Protein AF-A0A7R8WX78-F1 (afdb_monomer)

Secondary structure (DSSP, 8-state):
-HHHHHHHHHTTS-S----SS--SSS-----S--TT--HHHHHHHHHHHHHTS-HHHHHHHHHTTHHHHHHHHHHHS-HHHHHHHHHHHHHHHHHS-HHHHHHHHHTT-HHHHHHHHT----

InterPro domains:
  IPR000225 Armadillo [PF00514] (54-93)
  IPR000225 Armadillo [SM00185] (54-94)
  IPR011989 Armadillo-like helical [G3DSA:1.25.10.10] (8-122)
  IPR016024 Armadillo-type fold [SSF48371] (28-121)

Structure (mmCIF, N/CA/C/O backbone):
data_AF-A0A7R8WX78-F1
#
_entry.id   AF-A0A7R8WX78-F1
#
loop_
_atom_site.group_PDB
_atom_site.id
_atom_site.type_symbol
_atom_site.label_atom_id
_atom_site.label_alt_id
_atom_site.label_comp_id
_atom_site.label_asym_id
_atom_site.label_entity_id
_atom_site.label_seq_id
_atom_site.pdbx_PDB_ins_code
_atom_site.Cartn_x
_atom_site.Cartn_y
_atom_site.Cartn_z
_atom_site.occupancy
_atom_site.B_iso_or_equiv
_atom_site.auth_seq_id
_atom_site.auth_comp_id
_atom_site.auth_asym_id
_atom_site.auth_atom_id
_atom_site.pdbx_PDB_model_num
ATOM 1 N N . LEU A 1 1 ? 8.731 6.218 20.066 1.00 34.81 1 LEU A N 1
ATOM 2 C CA . LEU A 1 1 ? 8.597 5.389 18.843 1.00 34.81 1 LEU A CA 1
ATOM 3 C C . LEU A 1 1 ? 8.838 6.154 17.537 1.00 34.81 1 LEU A C 1
ATOM 5 O O . LEU A 1 1 ? 9.510 5.610 16.676 1.00 34.81 1 LEU A O 1
ATOM 9 N N . LEU A 1 2 ? 8.399 7.412 17.389 1.00 36.72 2 LEU A N 1
ATOM 10 C CA . LEU A 1 2 ? 8.707 8.243 16.205 1.00 36.72 2 LEU A CA 1
ATOM 11 C C . LEU A 1 2 ? 10.184 8.682 16.102 1.00 36.72 2 LEU A C 1
ATOM 13 O O . LEU A 1 2 ? 10.689 8.914 15.009 1.00 36.72 2 LEU A O 1
ATOM 17 N N . THR A 1 3 ? 10.893 8.785 17.227 1.00 34.56 3 THR A N 1
ATOM 18 C CA . THR A 1 3 ? 12.294 9.240 17.292 1.00 34.56 3 THR A CA 1
ATOM 19 C C . THR A 1 3 ? 13.274 8.211 16.729 1.00 34.56 3 THR A C 1
ATOM 21 O O . THR A 1 3 ? 14.100 8.553 15.896 1.00 34.56 3 THR A O 1
ATOM 24 N N . HIS A 1 4 ? 13.104 6.933 17.078 1.00 37.91 4 HIS A N 1
ATOM 25 C CA . HIS A 1 4 ? 13.992 5.851 16.632 1.00 37.91 4 HIS A CA 1
ATOM 26 C C . HIS A 1 4 ? 13.802 5.478 15.143 1.00 37.91 4 HIS A C 1
ATOM 28 O O . HIS A 1 4 ? 14.643 4.803 14.552 1.00 37.91 4 HIS A O 1
ATOM 34 N N . GLN A 1 5 ? 12.692 5.916 14.530 1.00 44.91 5 GLN A N 1
ATOM 35 C CA . GLN A 1 5 ? 12.369 5.698 13.112 1.00 44.91 5 GLN A CA 1
ATOM 36 C C . GLN A 1 5 ? 12.812 6.872 12.221 1.00 44.91 5 GLN A C 1
ATOM 38 O O . GLN A 1 5 ? 13.168 6.668 11.062 1.00 44.91 5 GLN A O 1
ATOM 43 N N . LYS A 1 6 ? 12.898 8.093 12.772 1.00 38.25 6 LYS A N 1
ATOM 44 C CA . LYS A 1 6 ? 13.562 9.226 12.105 1.00 38.25 6 LYS A CA 1
ATOM 45 C C . LYS A 1 6 ? 15.061 8.995 11.927 1.00 38.25 6 LYS A C 1
ATOM 47 O O . LYS A 1 6 ? 15.615 9.502 10.963 1.00 38.25 6 LYS A O 1
ATOM 52 N N . ASP A 1 7 ? 15.700 8.193 12.777 1.00 37.53 7 ASP A N 1
ATOM 53 C CA . ASP A 1 7 ? 17.131 7.882 12.658 1.00 37.53 7 ASP A CA 1
ATOM 54 C C . ASP A 1 7 ? 17.478 7.014 11.439 1.00 37.53 7 ASP A C 1
ATOM 56 O O . ASP A 1 7 ? 18.594 7.112 10.923 1.00 37.53 7 ASP A O 1
ATOM 60 N N . LYS A 1 8 ? 16.535 6.203 10.932 1.00 42.78 8 LYS A N 1
ATOM 61 C CA . LYS A 1 8 ? 16.712 5.498 9.648 1.00 42.78 8 LYS A CA 1
ATOM 62 C C . LYS A 1 8 ? 16.664 6.471 8.465 1.00 42.78 8 LYS A C 1
ATOM 64 O O . LYS A 1 8 ? 17.415 6.296 7.515 1.00 42.78 8 LYS A O 1
ATOM 69 N N . ILE A 1 9 ? 15.838 7.516 8.555 1.00 39.09 9 ILE A N 1
ATOM 70 C CA . ILE A 1 9 ? 15.643 8.524 7.500 1.00 39.09 9 ILE A CA 1
ATOM 71 C C . ILE A 1 9 ? 16.738 9.606 7.541 1.00 39.09 9 ILE A C 1
ATOM 73 O O . ILE A 1 9 ? 17.291 9.951 6.505 1.00 39.09 9 ILE A O 1
ATOM 77 N N . CYS A 1 10 ? 17.114 10.105 8.723 1.00 35.62 10 CYS A N 1
ATOM 78 C CA . CYS A 1 10 ? 18.107 11.174 8.909 1.00 35.62 10 CYS A CA 1
ATOM 79 C C . CYS A 1 10 ? 19.519 10.755 8.465 1.00 35.62 10 CYS A C 1
ATOM 81 O O . CYS A 1 10 ? 20.296 11.577 7.990 1.00 35.62 10 CYS A O 1
ATOM 83 N N . LYS A 1 11 ? 19.843 9.458 8.541 1.00 37.53 11 LYS A N 1
ATOM 84 C CA . LYS A 1 11 ? 21.088 8.922 7.969 1.00 37.53 11 LYS A CA 1
ATOM 85 C C . LYS A 1 11 ? 21.099 8.897 6.436 1.00 37.53 11 LYS A C 1
ATOM 87 O O . LYS A 1 11 ? 22.175 8.806 5.861 1.00 37.53 11 LYS A O 1
ATOM 92 N N . VAL A 1 12 ? 19.934 8.975 5.790 1.00 43.56 12 VAL A N 1
ATOM 93 C CA . VAL A 1 12 ? 19.777 8.930 4.326 1.00 43.56 12 VAL A CA 1
ATOM 94 C C . VAL A 1 12 ? 19.658 10.334 3.725 1.00 43.56 12 VAL A C 1
ATOM 96 O O . VAL A 1 12 ? 20.153 10.572 2.630 1.00 43.56 12 VAL A O 1
ATOM 99 N N . SER A 1 13 ? 19.053 11.294 4.428 1.00 32.72 13 SER A N 1
ATOM 100 C CA . SER A 1 13 ? 18.750 12.635 3.894 1.00 32.72 13 SER A CA 1
ATOM 101 C C . SER A 1 13 ? 19.819 13.706 4.156 1.00 32.72 13 SER A C 1
ATOM 103 O O . SER A 1 13 ? 19.567 14.901 4.005 1.00 32.72 13 SER A O 1
ATOM 105 N N . GLY A 1 14 ? 21.033 13.293 4.510 1.00 33.56 14 GLY A N 1
ATOM 106 C CA . GLY A 1 14 ? 22.157 14.179 4.785 1.00 33.56 14 GLY A CA 1
ATOM 107 C C . GLY A 1 14 ? 23.042 14.517 3.584 1.00 33.56 14 GLY A C 1
ATOM 108 O O . GLY A 1 14 ? 24.248 14.449 3.755 1.00 33.56 14 GLY A O 1
ATOM 109 N N . THR A 1 15 ? 22.515 14.899 2.414 1.00 30.70 15 THR A N 1
ATOM 110 C CA . THR A 1 15 ? 23.287 15.683 1.423 1.00 30.70 15 THR A CA 1
ATOM 111 C C . THR A 1 15 ? 22.398 16.543 0.522 1.00 30.70 15 THR A C 1
ATOM 113 O O . THR A 1 15 ? 21.307 16.176 0.097 1.00 30.70 15 THR A O 1
ATOM 116 N N . HIS A 1 16 ? 22.905 17.749 0.291 1.00 31.30 16 HIS A N 1
ATOM 117 C CA . HIS A 1 16 ? 22.303 18.894 -0.371 1.00 31.30 16 HIS A CA 1
ATOM 118 C C . HIS A 1 16 ? 21.713 18.649 -1.770 1.00 31.30 16 HIS A C 1
ATOM 120 O O . HIS A 1 16 ? 22.309 18.010 -2.626 1.00 31.30 16 HIS A O 1
ATOM 126 N N . HIS A 1 17 ? 20.581 19.317 -2.000 1.00 34.94 17 HIS A N 1
ATOM 127 C CA . HIS A 1 17 ? 20.204 20.046 -3.214 1.00 34.94 17 HIS A CA 1
ATOM 128 C C . HIS A 1 17 ? 21.246 20.027 -4.357 1.00 34.94 17 HIS A C 1
ATOM 130 O O . HIS A 1 17 ? 22.212 20.790 -4.295 1.00 34.94 17 HIS A O 1
ATOM 136 N N . LYS A 1 18 ? 21.014 19.201 -5.393 1.00 29.09 18 LYS A N 1
ATOM 137 C CA . LYS A 1 18 ? 21.136 19.510 -6.837 1.00 29.09 18 LYS A CA 1
ATOM 138 C C . LYS A 1 18 ? 21.064 18.244 -7.711 1.00 29.09 18 LYS A C 1
ATOM 140 O O . LYS A 1 18 ? 21.676 17.233 -7.405 1.00 29.09 18 LYS A O 1
ATOM 145 N N . ASP A 1 19 ? 20.326 18.398 -8.807 1.00 26.95 19 ASP A N 1
ATOM 146 C CA . ASP A 1 19 ? 20.516 17.789 -10.127 1.00 26.95 19 ASP A CA 1
ATOM 147 C C . ASP A 1 19 ? 20.292 16.270 -10.340 1.00 26.95 19 ASP A C 1
ATOM 149 O O . ASP A 1 19 ? 21.060 15.403 -9.949 1.00 26.95 19 ASP A O 1
ATOM 153 N N . SER A 1 20 ? 19.203 15.994 -11.069 1.00 33.69 20 SER A N 1
ATOM 154 C CA . SER A 1 20 ? 19.109 15.129 -12.256 1.00 33.69 20 SER A CA 1
ATOM 155 C C . SER A 1 20 ? 19.991 13.870 -12.372 1.00 33.69 20 SER A C 1
ATOM 157 O O . SER A 1 20 ? 21.167 13.933 -12.696 1.00 33.69 20 SER A O 1
ATOM 159 N N . LEU A 1 21 ? 19.325 12.707 -12.341 1.00 38.31 21 LEU A N 1
ATOM 160 C CA . LEU A 1 21 ? 19.533 11.559 -13.250 1.00 38.31 21 LEU A CA 1
ATOM 161 C C . LEU A 1 21 ? 20.926 10.904 -13.390 1.00 38.31 21 LEU A C 1
ATOM 163 O O . LEU A 1 21 ? 21.117 10.119 -14.316 1.00 38.31 21 LEU A O 1
ATOM 167 N N . THR A 1 22 ? 21.866 11.083 -12.467 1.00 37.59 22 THR A N 1
ATOM 168 C CA . THR A 1 22 ? 23.106 10.284 -12.468 1.00 37.59 22 THR A CA 1
ATOM 169 C C . THR A 1 22 ? 23.540 9.940 -11.052 1.00 37.59 22 THR A C 1
ATOM 171 O O . THR A 1 22 ? 24.244 10.726 -10.453 1.00 37.59 22 THR A O 1
ATOM 174 N N . HIS A 1 23 ? 23.122 8.795 -10.503 1.00 33.12 23 HIS A N 1
ATOM 175 C CA . HIS A 1 23 ? 23.858 8.042 -9.464 1.00 33.12 23 HIS A CA 1
ATOM 176 C C . HIS A 1 23 ? 23.092 6.747 -9.147 1.00 33.12 23 HIS A C 1
ATOM 178 O O . HIS A 1 23 ? 22.529 6.562 -8.075 1.00 33.12 23 HIS A O 1
ATOM 184 N N . HIS A 1 24 ? 23.041 5.822 -10.108 1.00 44.31 24 HIS A N 1
ATOM 185 C CA . HIS A 1 24 ? 22.453 4.491 -9.899 1.00 44.31 24 HIS A CA 1
ATOM 186 C C . HIS A 1 24 ? 23.485 3.451 -9.419 1.00 44.31 24 HIS A C 1
ATOM 188 O O . HIS A 1 24 ? 23.316 2.262 -9.671 1.00 44.31 24 HIS A O 1
ATOM 194 N N . LYS A 1 25 ? 24.590 3.872 -8.780 1.00 36.97 25 LYS A N 1
ATOM 195 C CA . LYS A 1 25 ? 25.692 2.944 -8.460 1.00 36.97 25 LYS A CA 1
ATOM 196 C C . LYS A 1 25 ? 26.329 3.059 -7.071 1.00 36.97 25 LYS A C 1
ATOM 198 O O . LYS A 1 25 ? 26.987 2.110 -6.668 1.00 36.97 25 LYS A O 1
ATOM 203 N N . ASP A 1 26 ? 26.064 4.116 -6.301 1.00 34.47 26 ASP A N 1
ATOM 204 C CA . ASP A 1 26 ? 26.840 4.380 -5.071 1.00 34.47 26 ASP A CA 1
ATOM 205 C C . ASP A 1 26 ? 26.038 4.306 -3.760 1.00 34.47 26 ASP A C 1
ATOM 207 O O . ASP A 1 26 ? 26.515 4.733 -2.715 1.00 34.47 26 ASP A O 1
ATOM 211 N N . SER A 1 27 ? 24.837 3.720 -3.766 1.00 36.19 27 SER A N 1
ATOM 212 C CA . SER A 1 27 ? 24.037 3.525 -2.542 1.00 36.19 27 SER A CA 1
ATOM 213 C C . SER A 1 27 ? 23.964 2.052 -2.120 1.00 36.19 27 SER A C 1
ATOM 215 O O . SER A 1 27 ? 22.901 1.521 -1.823 1.00 36.19 27 SER A O 1
ATOM 217 N N . LEU A 1 28 ? 25.113 1.368 -2.128 1.00 39.22 28 LEU A N 1
ATOM 218 C CA . LEU A 1 28 ? 25.256 -0.022 -1.661 1.00 39.22 28 LEU A CA 1
ATOM 219 C C . LEU A 1 28 ? 26.120 -0.162 -0.402 1.00 39.22 28 LEU A C 1
ATOM 221 O O . LEU A 1 28 ? 26.434 -1.272 0.018 1.00 39.22 28 LEU A O 1
ATOM 225 N N . THR A 1 29 ? 26.497 0.937 0.248 1.00 41.12 29 THR A N 1
ATOM 226 C CA . THR A 1 29 ? 27.381 0.883 1.417 1.00 41.12 29 THR A CA 1
ATOM 227 C C . THR A 1 29 ? 26.773 1.600 2.611 1.00 41.12 29 THR A C 1
ATOM 229 O O . THR A 1 29 ? 27.189 2.694 2.975 1.00 41.12 29 THR A O 1
ATOM 232 N N . HIS A 1 30 ? 25.810 0.953 3.267 1.00 41.53 30 HIS A N 1
ATOM 233 C CA . HIS A 1 30 ? 25.652 1.111 4.714 1.00 41.53 30 HIS A CA 1
ATOM 234 C C . HIS A 1 30 ? 25.192 -0.199 5.358 1.00 41.53 30 HIS A C 1
ATOM 236 O O . HIS A 1 30 ? 24.103 -0.352 5.897 1.00 41.53 30 HIS A O 1
ATOM 242 N N . GLN A 1 31 ? 26.110 -1.156 5.286 1.00 47.91 31 GLN A N 1
ATOM 243 C CA . GLN A 1 31 ? 26.154 -2.388 6.052 1.00 47.91 31 GLN A CA 1
ATOM 244 C C . GLN A 1 31 ? 26.154 -2.065 7.556 1.00 47.91 31 GLN A C 1
ATOM 246 O O . GLN A 1 31 ? 27.167 -1.662 8.127 1.00 47.91 31 GLN A O 1
ATOM 251 N N . LYS A 1 32 ? 24.998 -2.224 8.201 1.00 43.19 32 LYS A N 1
ATOM 252 C CA . LYS A 1 32 ? 24.896 -2.430 9.649 1.00 43.19 32 LYS A CA 1
ATOM 253 C C . LYS A 1 32 ? 23.885 -3.561 9.862 1.00 43.19 32 LYS A C 1
ATOM 255 O O . LYS A 1 32 ? 22.688 -3.321 9.895 1.00 43.19 32 LYS A O 1
ATOM 260 N N . ASP A 1 33 ? 24.424 -4.781 9.869 1.00 45.62 33 ASP A N 1
ATOM 261 C CA . ASP A 1 33 ? 23.768 -6.084 10.064 1.00 45.62 33 ASP A CA 1
ATOM 262 C C . ASP A 1 33 ? 22.589 -6.434 9.131 1.00 45.62 33 ASP A C 1
ATOM 264 O O . ASP A 1 33 ? 21.487 -6.743 9.566 1.00 45.62 33 ASP A O 1
ATOM 268 N N . ASN A 1 34 ? 22.864 -6.506 7.823 1.00 49.91 34 ASN A N 1
ATOM 269 C CA . ASN A 1 34 ? 21.957 -7.040 6.787 1.00 49.91 34 ASN A CA 1
ATOM 270 C C . ASN A 1 34 ? 21.853 -8.585 6.762 1.00 49.91 34 ASN A C 1
ATOM 272 O O . ASN A 1 34 ? 21.511 -9.165 5.734 1.00 49.91 34 ASN A O 1
ATOM 276 N N . SER A 1 35 ? 22.182 -9.299 7.842 1.00 51.12 35 SER A N 1
ATOM 277 C CA . SER A 1 35 ? 22.424 -10.746 7.728 1.00 51.12 35 SER A CA 1
ATOM 278 C C . SER A 1 35 ? 21.176 -11.619 7.512 1.00 51.12 35 SER A C 1
ATOM 280 O O . SER A 1 35 ? 21.356 -12.801 7.233 1.00 51.12 35 SER A O 1
ATOM 282 N N . LEU A 1 36 ? 19.940 -11.116 7.617 1.00 63.50 36 LEU A N 1
ATOM 283 C CA . LEU A 1 36 ? 18.737 -11.959 7.474 1.00 63.50 36 LEU A CA 1
ATOM 284 C C . LEU A 1 36 ? 17.520 -11.238 6.864 1.00 63.50 36 LEU A C 1
ATOM 286 O O . LEU A 1 36 ? 16.392 -11.623 7.149 1.00 63.50 36 LEU A O 1
ATOM 290 N N . MET A 1 37 ? 17.700 -10.210 6.028 1.00 67.19 37 MET A N 1
ATOM 291 C CA . MET A 1 37 ? 16.548 -9.675 5.291 1.00 67.19 37 MET A CA 1
ATOM 292 C C . MET A 1 37 ? 16.200 -10.621 4.139 1.00 67.19 37 MET A C 1
ATOM 294 O O . MET A 1 37 ? 17.046 -10.966 3.311 1.00 67.19 37 MET A O 1
ATOM 298 N N . SER A 1 38 ? 14.958 -11.085 4.099 1.00 80.88 38 SER A N 1
ATOM 299 C CA . SER A 1 38 ? 14.451 -11.927 3.019 1.00 80.88 38 SER A CA 1
ATOM 300 C C . SER A 1 38 ? 14.392 -11.142 1.706 1.00 80.88 38 SER A C 1
ATOM 302 O O . SER A 1 38 ? 14.079 -9.954 1.694 1.00 80.88 38 SER A O 1
ATOM 304 N N . ARG A 1 39 ? 14.575 -11.817 0.560 1.00 84.25 39 ARG A N 1
ATOM 305 C CA . ARG A 1 39 ? 14.406 -11.197 -0.776 1.00 84.25 39 ARG A CA 1
ATOM 306 C C . ARG A 1 39 ? 13.053 -10.491 -0.935 1.00 84.25 39 ARG A C 1
ATOM 308 O O . ARG A 1 39 ? 12.950 -9.497 -1.646 1.00 84.25 39 ARG A O 1
ATOM 315 N N . LYS A 1 40 ? 12.006 -11.018 -0.289 1.00 83.62 40 LYS A N 1
ATOM 316 C CA . LYS A 1 40 ? 10.660 -10.424 -0.309 1.00 83.62 40 LYS A CA 1
ATOM 317 C C . LYS A 1 40 ? 10.613 -9.123 0.490 1.00 83.62 40 LYS A C 1
ATOM 319 O O . LYS A 1 40 ? 10.039 -8.150 0.018 1.00 83.62 40 LYS A O 1
ATOM 324 N N . GLU A 1 41 ? 11.252 -9.104 1.655 1.00 78.19 41 GLU A N 1
ATOM 325 C CA . GLU A 1 41 ? 11.373 -7.913 2.498 1.00 78.19 41 GLU A CA 1
ATOM 326 C C . GLU A 1 41 ? 12.155 -6.826 1.772 1.00 78.19 41 GLU A C 1
ATOM 328 O O . GLU A 1 41 ? 11.719 -5.683 1.749 1.00 78.19 41 GLU A O 1
ATOM 333 N N . GLU A 1 42 ? 13.259 -7.184 1.115 1.00 83.25 42 GLU A N 1
ATOM 334 C CA . GLU A 1 42 ? 14.073 -6.247 0.336 1.00 83.25 42 GLU A CA 1
ATOM 335 C C . GLU A 1 42 ? 13.318 -5.642 -0.839 1.00 83.25 42 GLU A C 1
ATOM 337 O O . GLU A 1 42 ? 13.352 -4.426 -1.029 1.00 83.25 42 GLU A O 1
ATOM 342 N N . ALA A 1 43 ? 12.559 -6.456 -1.571 1.00 86.38 43 ALA A N 1
ATOM 343 C CA . ALA A 1 43 ? 11.714 -5.959 -2.646 1.00 86.38 43 ALA A CA 1
ATOM 344 C C . ALA A 1 43 ? 10.642 -4.984 -2.130 1.00 86.38 43 ALA A C 1
ATOM 346 O O . ALA A 1 43 ? 10.458 -3.910 -2.701 1.00 86.38 43 ALA A O 1
ATOM 347 N N . VAL A 1 44 ? 9.945 -5.327 -1.043 1.00 88.56 44 VAL A N 1
ATOM 348 C CA . VAL A 1 44 ? 8.885 -4.477 -0.476 1.00 88.56 44 VAL A CA 1
ATOM 349 C C . VAL A 1 44 ? 9.461 -3.192 0.126 1.00 88.56 44 VAL A C 1
ATOM 351 O O . VAL A 1 44 ? 8.919 -2.115 -0.112 1.00 88.56 44 VAL A O 1
ATOM 354 N N . TRP A 1 45 ? 10.591 -3.280 0.824 1.00 87.94 45 TRP A N 1
ATOM 355 C CA . TRP A 1 45 ? 11.322 -2.127 1.351 1.00 87.94 45 TRP A CA 1
ATOM 356 C C . TRP A 1 45 ? 11.814 -1.190 0.236 1.00 87.94 45 TRP A C 1
ATOM 358 O O . TRP A 1 45 ? 11.746 0.038 0.332 1.00 87.94 45 TRP A O 1
ATOM 368 N N . PHE A 1 46 ? 12.285 -1.748 -0.876 1.00 89.25 46 PHE A N 1
ATOM 369 C CA . PHE A 1 46 ? 12.662 -0.942 -2.031 1.00 89.25 46 PHE A CA 1
ATOM 370 C C . PHE A 1 46 ? 11.449 -0.202 -2.615 1.00 89.25 46 PHE A C 1
ATOM 372 O O . PHE A 1 46 ? 11.519 1.004 -2.870 1.00 89.25 46 PHE A O 1
ATOM 379 N N . LEU A 1 47 ? 10.307 -0.884 -2.754 1.00 88.88 47 LEU A N 1
ATOM 380 C CA . LEU A 1 47 ? 9.062 -0.268 -3.224 1.00 88.88 47 LEU A CA 1
ATOM 381 C C . LEU A 1 47 ? 8.570 0.829 -2.282 1.00 88.88 47 LEU A C 1
ATOM 383 O O . LEU A 1 47 ? 8.133 1.878 -2.757 1.00 88.88 47 LEU A O 1
ATOM 387 N N . SER A 1 48 ? 8.694 0.646 -0.968 1.00 86.25 48 SER A N 1
ATOM 388 C CA . SER A 1 48 ? 8.273 1.661 -0.007 1.00 86.25 48 SER A CA 1
ATOM 389 C C . SER A 1 48 ? 9.062 2.964 -0.153 1.00 86.25 48 SER A C 1
ATOM 391 O O . SER A 1 48 ? 8.479 4.047 -0.057 1.00 86.25 48 SER A O 1
ATOM 393 N N . ASN A 1 49 ? 10.354 2.871 -0.488 1.00 89.25 49 ASN A N 1
ATOM 394 C CA . ASN A 1 49 ? 11.190 4.032 -0.803 1.00 89.25 49 ASN A CA 1
ATOM 395 C C . ASN A 1 49 ? 10.758 4.723 -2.104 1.00 89.25 49 ASN A C 1
ATOM 397 O O . ASN A 1 49 ? 10.717 5.950 -2.156 1.00 89.25 49 ASN A O 1
ATOM 401 N N . ILE A 1 50 ? 10.385 3.965 -3.140 1.00 85.38 50 ILE A N 1
ATOM 402 C CA . ILE A 1 50 ? 9.874 4.543 -4.395 1.00 85.38 50 ILE A CA 1
ATOM 403 C C . ILE A 1 50 ? 8.538 5.255 -4.157 1.00 85.38 50 ILE A C 1
ATOM 405 O O . ILE A 1 50 ? 8.345 6.372 -4.634 1.00 85.38 50 ILE A O 1
ATOM 409 N N . THR A 1 51 ? 7.631 4.654 -3.381 1.00 86.31 51 THR A N 1
ATOM 410 C CA . THR A 1 51 ? 6.326 5.260 -3.057 1.00 86.31 51 THR A CA 1
ATOM 411 C C . THR A 1 51 ? 6.426 6.500 -2.161 1.00 86.31 51 THR A C 1
ATOM 413 O O . THR A 1 51 ? 5.503 7.310 -2.135 1.00 86.31 51 THR A O 1
ATOM 416 N N . ALA A 1 52 ? 7.552 6.694 -1.464 1.00 86.19 52 ALA A N 1
ATOM 417 C CA . ALA A 1 52 ? 7.858 7.931 -0.738 1.00 86.19 52 ALA A CA 1
ATOM 418 C C . ALA A 1 52 ? 8.347 9.071 -1.653 1.00 86.19 52 ALA A C 1
ATOM 420 O O . ALA A 1 52 ? 8.514 10.201 -1.194 1.00 86.19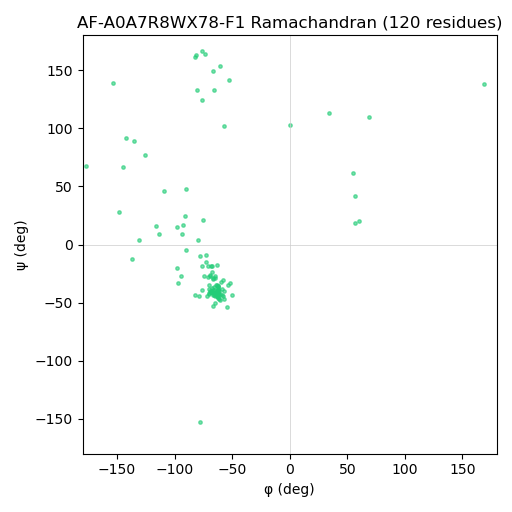 52 ALA A O 1
ATOM 421 N N . GLY A 1 53 ? 8.622 8.766 -2.923 1.00 82.94 53 GLY A N 1
ATOM 422 C CA . GLY A 1 53 ? 9.121 9.701 -3.919 1.00 82.94 53 GLY A CA 1
ATOM 423 C C . GLY A 1 53 ? 8.043 10.618 -4.503 1.00 82.94 53 GLY A C 1
ATOM 424 O O . GLY A 1 53 ? 7.045 10.958 -3.870 1.00 82.94 53 GLY A O 1
ATOM 425 N N . ASN A 1 54 ? 8.254 11.066 -5.740 1.00 86.12 54 ASN A N 1
ATOM 426 C CA . ASN A 1 54 ? 7.314 11.951 -6.423 1.00 86.12 54 ASN A CA 1
ATOM 427 C C . ASN A 1 54 ? 6.127 11.181 -7.041 1.00 86.12 54 ASN A C 1
ATOM 429 O O . ASN A 1 54 ? 6.178 9.976 -7.279 1.00 86.12 54 ASN A O 1
ATOM 433 N N . LYS A 1 55 ? 5.059 11.910 -7.377 1.00 88.62 55 LYS A N 1
ATOM 434 C CA . LYS A 1 55 ? 3.813 11.344 -7.928 1.00 88.62 55 LYS A CA 1
ATOM 435 C C . LYS A 1 55 ? 4.010 10.541 -9.219 1.00 88.62 55 LYS A C 1
ATOM 437 O O . LYS A 1 55 ? 3.263 9.598 -9.456 1.00 88.62 55 LYS A O 1
ATOM 442 N N . HIS A 1 56 ? 5.003 10.891 -10.039 1.00 90.88 56 HIS A N 1
ATOM 443 C CA . HIS A 1 56 ? 5.325 10.141 -11.254 1.00 90.88 56 HIS A CA 1
ATOM 444 C C . HIS A 1 56 ? 5.939 8.776 -10.916 1.00 90.88 56 HIS A C 1
ATOM 446 O O . HIS A 1 56 ? 5.562 7.774 -11.512 1.00 90.88 56 HIS A O 1
ATOM 452 N N . GLN A 1 57 ? 6.830 8.709 -9.923 1.00 88.50 57 GLN A N 1
ATOM 453 C CA . GLN A 1 57 ? 7.383 7.440 -9.434 1.00 88.50 57 GLN A CA 1
ATOM 454 C C . GLN A 1 57 ? 6.284 6.537 -8.863 1.00 88.50 57 GLN A C 1
ATOM 456 O O . GLN A 1 57 ? 6.237 5.354 -9.187 1.00 88.50 57 GLN A O 1
ATOM 461 N N . VAL A 1 58 ? 5.353 7.103 -8.089 1.00 89.62 58 VAL A N 1
ATOM 462 C CA . VAL A 1 58 ? 4.164 6.379 -7.606 1.00 89.62 58 VAL A CA 1
ATOM 463 C C . VAL A 1 58 ? 3.334 5.840 -8.776 1.00 89.62 58 VAL A C 1
ATOM 465 O O . VAL A 1 58 ? 2.920 4.682 -8.750 1.00 89.62 58 VAL A O 1
ATOM 468 N N . GLN A 1 59 ? 3.133 6.639 -9.828 1.00 92.06 59 GLN A N 1
ATOM 469 C CA . GLN A 1 59 ? 2.380 6.205 -11.005 1.00 92.06 59 GLN A CA 1
ATOM 470 C C . GLN A 1 59 ? 3.057 5.036 -11.726 1.00 92.06 59 GLN A C 1
ATOM 472 O O . GLN A 1 59 ? 2.387 4.080 -12.090 1.00 92.06 59 GLN A O 1
ATOM 477 N N . GLN A 1 60 ? 4.386 5.043 -11.843 1.00 92.38 60 GLN A N 1
ATOM 478 C CA . GLN A 1 60 ? 5.122 3.925 -12.442 1.00 92.38 60 GLN A CA 1
ATOM 479 C C . GLN A 1 60 ? 4.963 2.621 -11.646 1.00 92.38 60 GLN A C 1
ATOM 481 O O . GLN A 1 60 ? 4.886 1.550 -12.241 1.00 92.38 60 GLN A O 1
ATOM 486 N N . VAL A 1 61 ? 4.876 2.695 -1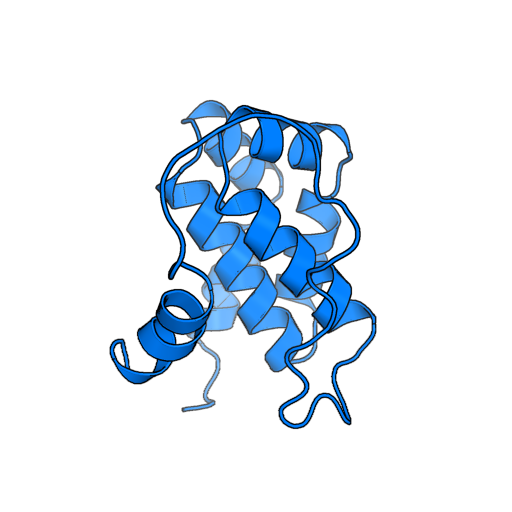0.312 1.00 91.62 61 VAL A N 1
ATOM 487 C CA . VAL A 1 61 ? 4.600 1.525 -9.455 1.00 91.62 61 VAL A CA 1
ATOM 488 C C . VAL A 1 61 ? 3.187 0.985 -9.702 1.00 91.62 61 VAL A C 1
ATOM 490 O O . VAL A 1 61 ? 2.991 -0.231 -9.733 1.00 91.62 61 VAL A O 1
ATOM 493 N N . ILE A 1 62 ? 2.211 1.877 -9.896 1.00 92.00 62 ILE A N 1
ATOM 494 C CA . ILE A 1 62 ? 0.827 1.517 -10.233 1.00 92.00 62 ILE A CA 1
ATOM 495 C C . ILE A 1 62 ? 0.762 0.849 -11.607 1.00 92.00 62 ILE A C 1
ATOM 497 O O . ILE A 1 62 ? 0.195 -0.235 -11.732 1.00 92.00 62 ILE A O 1
ATOM 501 N N . ASP A 1 63 ? 1.361 1.472 -12.619 1.00 92.38 63 ASP A N 1
ATOM 502 C CA . ASP A 1 63 ? 1.309 1.013 -14.010 1.00 92.38 63 ASP A CA 1
ATOM 503 C C . ASP A 1 63 ? 2.043 -0.323 -14.200 1.00 92.38 63 ASP A C 1
ATOM 505 O O . ASP A 1 63 ? 1.654 -1.138 -15.034 1.00 92.38 63 ASP A O 1
ATOM 509 N N . ALA A 1 64 ? 3.075 -0.579 -13.390 1.00 92.19 64 ALA A N 1
ATOM 510 C CA . ALA A 1 64 ? 3.790 -1.853 -13.342 1.00 92.19 64 ALA A CA 1
ATOM 511 C C . ALA A 1 64 ? 3.068 -2.946 -12.523 1.00 92.19 64 ALA A C 1
ATOM 513 O O . ALA A 1 64 ? 3.618 -4.029 -12.337 1.00 92.19 64 ALA A O 1
ATOM 514 N N . ASP A 1 65 ? 1.862 -2.673 -12.011 1.00 91.69 65 ASP A N 1
ATOM 515 C CA . ASP A 1 65 ? 1.045 -3.585 -11.194 1.00 91.69 65 ASP A CA 1
ATOM 516 C C . ASP A 1 65 ? 1.719 -4.041 -9.881 1.00 91.69 65 ASP A C 1
ATOM 518 O O . ASP A 1 65 ? 1.340 -5.034 -9.254 1.00 91.69 65 ASP A O 1
ATOM 522 N N . LEU A 1 66 ? 2.717 -3.283 -9.418 1.00 92.75 66 LEU A N 1
ATOM 523 C CA . LEU A 1 66 ? 3.520 -3.617 -8.239 1.00 92.75 66 LEU A CA 1
ATOM 524 C C . LEU A 1 66 ? 2.770 -3.343 -6.930 1.00 92.75 66 LEU A C 1
ATOM 526 O O . LEU A 1 66 ? 3.108 -3.918 -5.896 1.00 92.75 66 LEU A O 1
ATOM 530 N N . LEU A 1 67 ? 1.709 -2.529 -6.958 1.00 92.56 67 LEU A N 1
ATOM 531 C CA . LEU A 1 67 ? 0.851 -2.336 -5.786 1.00 92.56 67 LEU A CA 1
ATOM 532 C C . LEU A 1 67 ? 0.164 -3.628 -5.344 1.00 92.56 67 LEU A C 1
ATOM 534 O O . LEU A 1 67 ? 0.050 -3.866 -4.144 1.00 92.56 67 LEU A O 1
ATOM 538 N N . LYS A 1 68 ? -0.232 -4.499 -6.279 1.00 93.44 68 LYS A N 1
ATOM 539 C CA . LYS A 1 68 ? -0.810 -5.804 -5.924 1.00 93.44 68 LYS A CA 1
ATOM 540 C C . LYS A 1 68 ? 0.186 -6.671 -5.164 1.00 93.44 68 LYS A C 1
ATOM 542 O O . LYS A 1 68 ? -0.199 -7.364 -4.228 1.00 93.44 68 LYS A O 1
ATOM 547 N N . TYR A 1 69 ? 1.466 -6.596 -5.528 1.00 93.88 69 TYR A N 1
ATOM 548 C CA . TYR A 1 69 ? 2.536 -7.302 -4.828 1.00 93.88 69 TYR A CA 1
ATOM 549 C C . TYR A 1 69 ? 2.708 -6.783 -3.393 1.00 93.88 69 TYR A C 1
ATOM 551 O O . TYR A 1 69 ? 2.785 -7.574 -2.454 1.00 9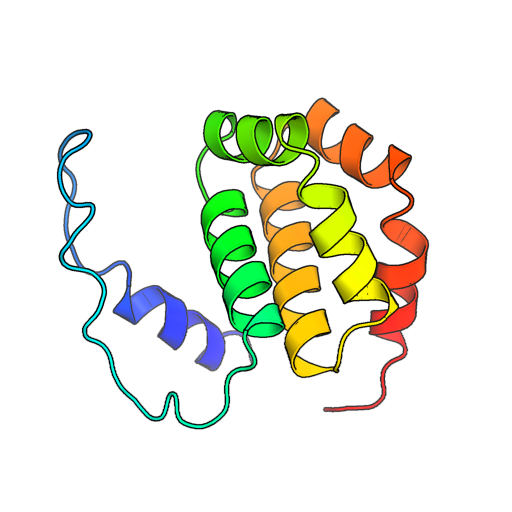3.88 69 TYR A O 1
ATOM 559 N N . VAL A 1 70 ? 2.685 -5.459 -3.204 1.00 93.50 70 VAL A N 1
ATOM 560 C CA . VAL A 1 70 ? 2.728 -4.835 -1.870 1.00 93.50 70 VAL A CA 1
ATOM 561 C C . VAL A 1 70 ? 1.528 -5.268 -1.023 1.00 93.50 70 VAL A C 1
ATOM 563 O O . VAL A 1 70 ? 1.712 -5.693 0.114 1.00 93.50 70 VAL A O 1
ATOM 566 N N . ILE A 1 71 ? 0.311 -5.224 -1.572 1.00 95.12 71 ILE A N 1
ATOM 567 C CA . ILE A 1 71 ? -0.921 -5.589 -0.850 1.00 95.12 71 ILE A CA 1
ATOM 568 C C . ILE A 1 71 ? -0.946 -7.084 -0.508 1.00 95.12 71 ILE A C 1
ATOM 570 O O . ILE A 1 71 ? -1.319 -7.458 0.602 1.00 95.12 71 ILE A O 1
ATOM 574 N N . HIS A 1 72 ? -0.486 -7.948 -1.413 1.00 95.00 72 HIS A N 1
ATOM 575 C CA . HIS A 1 72 ? -0.351 -9.378 -1.137 1.00 95.00 72 HIS A CA 1
ATOM 576 C C . HIS A 1 72 ? 0.566 -9.636 0.066 1.00 95.00 72 HIS A C 1
ATOM 578 O O . HIS A 1 72 ? 0.232 -10.420 0.953 1.00 95.00 72 HIS A O 1
ATOM 584 N N . HIS A 1 73 ? 1.704 -8.942 0.128 1.00 93.19 73 HIS A N 1
ATOM 585 C CA . HIS A 1 73 ? 2.637 -9.069 1.244 1.00 93.19 73 HIS A CA 1
ATOM 586 C C . HIS A 1 73 ? 2.174 -8.377 2.522 1.00 93.19 73 HIS A C 1
ATOM 588 O O . HIS A 1 73 ? 2.520 -8.842 3.601 1.00 93.19 73 HIS A O 1
ATOM 594 N N . LEU A 1 74 ? 1.350 -7.337 2.427 1.00 93.44 74 LEU A N 1
ATOM 595 C CA . LEU A 1 74 ? 0.643 -6.789 3.579 1.00 93.44 74 LEU A CA 1
ATOM 596 C C . LEU A 1 74 ? -0.310 -7.834 4.183 1.00 93.44 74 LEU A C 1
ATOM 598 O O . LEU A 1 74 ? -0.350 -8.007 5.397 1.00 93.44 74 LEU A O 1
ATOM 602 N N . ALA A 1 75 ? -1.033 -8.570 3.338 1.00 92.88 75 ALA A N 1
ATOM 603 C CA . ALA A 1 75 ? -2.023 -9.549 3.773 1.00 92.88 75 ALA A CA 1
ATOM 604 C C . ALA A 1 75 ? -1.414 -10.864 4.286 1.00 92.88 75 ALA A C 1
ATOM 606 O O . ALA A 1 75 ? -1.953 -11.461 5.211 1.00 92.88 75 ALA A O 1
ATOM 607 N N . GLN A 1 76 ? -0.350 -11.359 3.648 1.00 91.06 76 GLN A N 1
ATOM 608 C CA . GLN A 1 76 ? 0.149 -12.735 3.827 1.00 91.06 76 GLN A CA 1
ATOM 609 C C . GLN A 1 76 ? 1.664 -12.816 4.080 1.00 91.06 76 GLN A C 1
ATOM 611 O O . GLN A 1 76 ? 2.235 -13.905 4.089 1.00 91.06 76 GLN A O 1
ATOM 616 N N . GLY A 1 77 ? 2.350 -11.678 4.192 1.00 86.88 77 GLY A N 1
ATOM 617 C CA . GLY A 1 77 ? 3.781 -11.647 4.474 1.00 86.88 77 GLY A CA 1
ATOM 618 C C . GLY A 1 77 ? 4.103 -12.003 5.923 1.00 86.88 77 GLY A C 1
ATOM 619 O O . GLY A 1 77 ? 3.252 -11.928 6.803 1.00 86.88 77 GLY A O 1
ATOM 620 N N . GLU A 1 78 ? 5.371 -12.325 6.169 1.00 88.31 78 GLU A N 1
ATOM 621 C CA . GLU A 1 78 ? 5.921 -12.357 7.525 1.00 88.31 78 GLU A CA 1
ATOM 622 C C . GLU A 1 78 ? 5.815 -1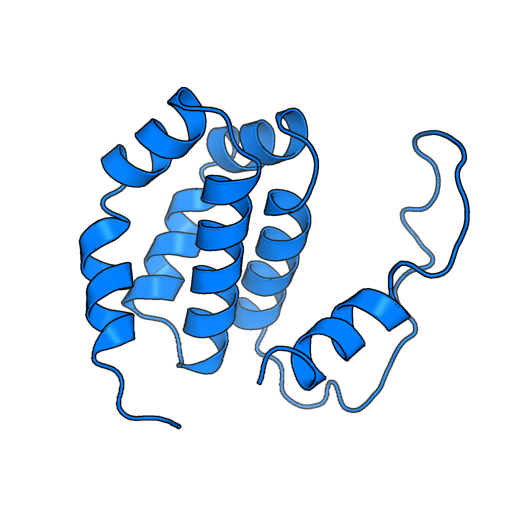0.964 8.154 1.00 88.31 78 GLU A C 1
ATOM 624 O O . GLU A 1 78 ? 5.862 -9.958 7.438 1.00 88.31 78 GLU A O 1
ATOM 629 N N . PHE A 1 79 ? 5.740 -10.882 9.482 1.00 85.44 79 PHE A N 1
ATOM 630 C CA . PHE A 1 79 ? 5.497 -9.623 10.194 1.00 85.44 79 PHE A CA 1
ATOM 631 C C . PHE A 1 79 ? 6.425 -8.478 9.754 1.00 85.44 79 PHE A C 1
ATOM 633 O O . PHE A 1 79 ? 5.980 -7.358 9.495 1.00 85.44 79 PHE A O 1
ATOM 640 N N . GLN A 1 80 ? 7.719 -8.759 9.578 1.00 85.31 80 GLN A N 1
ATOM 641 C CA . GLN A 1 80 ? 8.678 -7.758 9.114 1.00 85.31 80 GLN A CA 1
ATOM 642 C C . GLN A 1 80 ? 8.394 -7.298 7.672 1.00 85.31 80 GLN A C 1
ATOM 644 O O . GLN A 1 80 ? 8.497 -6.107 7.385 1.00 85.31 80 GLN A O 1
ATOM 649 N N . THR A 1 81 ? 7.949 -8.194 6.785 1.00 87.62 81 THR A N 1
ATOM 650 C CA . THR A 1 81 ? 7.504 -7.834 5.427 1.00 87.62 81 THR A CA 1
ATOM 651 C C . THR A 1 81 ? 6.213 -7.009 5.461 1.00 87.62 81 THR A C 1
ATOM 653 O O . THR A 1 81 ? 6.089 -6.033 4.722 1.00 87.62 81 THR A O 1
ATOM 656 N N . GLN A 1 82 ? 5.261 -7.362 6.331 1.00 90.94 82 GLN A N 1
ATOM 657 C CA . GLN A 1 82 ? 3.994 -6.637 6.482 1.00 90.94 82 GLN A CA 1
ATOM 658 C C . GLN A 1 82 ? 4.220 -5.195 6.937 1.00 90.94 82 GLN A C 1
ATOM 660 O O . GLN A 1 82 ? 3.559 -4.286 6.438 1.00 90.94 82 GLN A O 1
ATOM 665 N N . LYS A 1 83 ? 5.189 -4.958 7.830 1.00 87.75 83 LYS A N 1
ATOM 666 C CA . LYS A 1 83 ? 5.560 -3.605 8.277 1.00 87.75 83 LYS A CA 1
ATOM 667 C C . LYS A 1 83 ? 6.078 -2.740 7.136 1.00 87.75 83 LYS A C 1
ATOM 669 O O . LYS A 1 83 ? 5.647 -1.596 7.005 1.00 87.75 83 LYS A O 1
ATOM 674 N N . GLU A 1 84 ? 6.959 -3.279 6.298 1.00 88.44 84 GLU A N 1
ATOM 675 C CA . GLU A 1 84 ? 7.468 -2.545 5.132 1.00 88.44 84 GLU A CA 1
ATOM 676 C C . GLU A 1 84 ? 6.357 -2.308 4.096 1.00 88.44 84 GLU A C 1
ATOM 678 O O . GLU A 1 84 ? 6.249 -1.218 3.530 1.00 88.44 84 GLU A O 1
ATOM 683 N N . ALA A 1 85 ? 5.457 -3.279 3.906 1.00 91.94 85 ALA A N 1
ATOM 684 C CA . ALA A 1 85 ? 4.302 -3.122 3.023 1.00 91.94 85 ALA A CA 1
ATOM 685 C C . ALA A 1 85 ? 3.340 -2.036 3.532 1.00 91.94 85 ALA A C 1
ATOM 687 O O . ALA A 1 85 ? 2.876 -1.195 2.760 1.00 91.94 85 ALA A O 1
ATOM 688 N N . ALA A 1 86 ? 3.086 -1.997 4.840 1.00 92.69 86 ALA A N 1
ATOM 689 C CA . ALA A 1 86 ? 2.276 -0.961 5.468 1.00 92.69 86 ALA A CA 1
ATOM 690 C C . ALA A 1 86 ? 2.923 0.422 5.331 1.00 92.69 86 ALA A C 1
ATOM 692 O O . ALA A 1 86 ? 2.220 1.419 5.135 1.00 92.69 86 ALA A O 1
ATOM 693 N N . TRP A 1 87 ? 4.256 0.490 5.380 1.00 90.12 87 TRP A N 1
ATOM 694 C CA . TRP A 1 87 ? 4.988 1.728 5.145 1.00 90.12 87 TRP A CA 1
ATOM 695 C C . TRP A 1 87 ? 4.851 2.197 3.692 1.00 90.12 87 TRP A C 1
ATOM 697 O O . TRP A 1 87 ? 4.529 3.362 3.472 1.00 90.12 87 TRP A O 1
ATOM 707 N N . ALA A 1 88 ? 4.966 1.299 2.707 1.00 91.44 88 ALA A N 1
ATOM 708 C CA . ALA A 1 88 ? 4.718 1.620 1.296 1.00 91.44 88 ALA A CA 1
ATOM 709 C C . ALA A 1 88 ? 3.309 2.191 1.062 1.00 91.44 88 ALA A C 1
ATOM 711 O O . ALA A 1 88 ? 3.147 3.225 0.413 1.00 91.44 88 ALA A O 1
ATOM 712 N N . VAL A 1 89 ? 2.287 1.548 1.635 1.00 93.06 89 VAL A N 1
ATOM 713 C CA . VAL A 1 89 ? 0.894 2.012 1.541 1.00 93.06 89 VAL A CA 1
ATOM 714 C C . VAL A 1 89 ? 0.733 3.382 2.200 1.00 93.06 89 VAL A C 1
ATOM 716 O O . VAL A 1 89 ? 0.132 4.274 1.608 1.00 93.06 89 VAL A O 1
ATOM 719 N N . SER A 1 90 ? 1.312 3.581 3.386 1.00 92.50 90 SER A N 1
ATOM 720 C CA . SER A 1 90 ? 1.246 4.861 4.107 1.00 92.50 90 SER A CA 1
ATOM 721 C C . SER A 1 90 ? 1.945 5.991 3.349 1.00 92.50 90 SER A C 1
ATOM 723 O O . SER A 1 90 ? 1.438 7.107 3.280 1.00 92.50 90 SER A O 1
ATOM 725 N N . ASN A 1 91 ? 3.101 5.713 2.746 1.00 90.25 91 ASN A N 1
ATOM 726 C CA . ASN A 1 91 ? 3.825 6.692 1.943 1.00 90.25 91 ASN A CA 1
ATOM 727 C C . ASN A 1 91 ? 2.995 7.127 0.736 1.00 90.25 91 ASN A C 1
ATOM 729 O O . ASN A 1 91 ? 2.851 8.325 0.499 1.00 90.25 91 ASN A O 1
ATOM 733 N N . LEU A 1 92 ? 2.392 6.166 0.030 1.00 89.31 92 LEU A N 1
ATOM 734 C CA . LEU A 1 92 ? 1.532 6.445 -1.115 1.00 89.31 92 LEU A CA 1
ATOM 735 C C . LEU A 1 92 ? 0.301 7.269 -0.718 1.00 89.31 92 LEU A C 1
ATOM 737 O O . LEU A 1 92 ? -0.059 8.194 -1.439 1.00 89.31 92 LEU A O 1
ATOM 741 N N . THR A 1 93 ? -0.344 6.987 0.417 1.00 90.94 93 THR A N 1
ATOM 742 C CA . THR A 1 93 ? -1.528 7.757 0.841 1.00 90.94 93 THR A CA 1
ATOM 743 C C . THR A 1 93 ? -1.197 9.179 1.288 1.00 90.94 93 THR A C 1
ATOM 745 O O . THR A 1 93 ? -2.036 10.065 1.137 1.00 90.94 93 THR A O 1
ATOM 748 N N . ILE A 1 94 ? 0.014 9.421 1.800 1.00 86.88 94 ILE A N 1
ATOM 749 C CA . ILE A 1 94 ? 0.478 10.754 2.213 1.00 86.88 94 ILE A CA 1
ATOM 750 C C . ILE A 1 94 ? 0.916 11.601 1.009 1.00 86.88 94 ILE A C 1
ATOM 752 O O . ILE A 1 94 ? 0.606 12.792 0.958 1.00 86.88 94 ILE A O 1
ATOM 756 N N . SER A 1 95 ? 1.669 11.025 0.066 1.00 82.12 95 SER A N 1
ATOM 757 C CA . SER A 1 95 ? 2.297 11.764 -1.046 1.00 82.12 95 SER A CA 1
ATOM 758 C C . SER A 1 95 ? 1.514 11.698 -2.367 1.00 82.12 95 SER A C 1
ATOM 760 O O . SER A 1 95 ? 1.712 12.542 -3.253 1.00 82.12 95 SER A O 1
ATOM 762 N N . GLY A 1 96 ? 0.639 10.701 -2.510 1.00 89.12 96 GLY A N 1
ATOM 763 C CA . GLY A 1 96 ? -0.079 10.382 -3.738 1.00 89.12 96 GLY A CA 1
ATOM 764 C C . GLY A 1 96 ? -1.234 11.328 -4.056 1.00 89.12 96 GLY A C 1
ATOM 765 O O . GLY A 1 96 ? -1.679 12.137 -3.240 1.00 89.12 96 GLY A O 1
ATOM 766 N N . THR A 1 97 ? -1.725 11.248 -5.292 1.00 93.75 97 THR A N 1
ATOM 767 C CA . THR A 1 97 ? -2.939 11.967 -5.708 1.00 93.75 97 THR A CA 1
ATOM 768 C C . THR A 1 97 ? -4.204 11.205 -5.298 1.00 93.75 97 THR A C 1
ATOM 770 O O . THR A 1 97 ? -4.141 9.995 -5.059 1.00 93.75 97 THR A O 1
ATOM 773 N N . PRO A 1 98 ? -5.378 11.862 -5.255 1.00 94.69 98 PRO A N 1
ATOM 774 C CA . PRO A 1 98 ? -6.643 11.185 -4.966 1.00 94.69 98 PRO A CA 1
ATOM 775 C C . PRO A 1 98 ? -6.917 9.975 -5.870 1.00 94.69 98 PRO A C 1
ATOM 777 O O . PRO A 1 98 ? -7.457 8.974 -5.409 1.00 94.69 98 PRO A O 1
ATOM 780 N N . GLU A 1 99 ? -6.509 10.026 -7.135 1.00 95.62 99 GLU A N 1
ATOM 781 C CA . GLU A 1 99 ? -6.667 8.942 -8.110 1.00 95.62 99 GLU A CA 1
ATOM 782 C C . GLU A 1 99 ? -5.766 7.747 -7.775 1.00 95.62 99 GLU A C 1
ATOM 784 O O . GLU A 1 99 ? -6.200 6.598 -7.849 1.00 95.62 99 GLU A O 1
ATOM 789 N N . GLN A 1 100 ? -4.530 8.007 -7.343 1.00 94.50 100 GLN A N 1
ATOM 790 C CA . GLN A 1 100 ? -3.585 6.970 -6.916 1.00 94.50 100 GLN A CA 1
ATOM 791 C C . GLN A 1 100 ? -4.058 6.288 -5.627 1.00 94.50 100 GLN A C 1
ATOM 793 O O . GLN A 1 100 ? -4.013 5.063 -5.511 1.00 94.50 100 GLN A O 1
ATOM 798 N N . VAL A 1 101 ? -4.594 7.068 -4.685 1.00 95.00 101 VAL A N 1
ATOM 799 C CA . VAL A 1 101 ? -5.210 6.539 -3.460 1.00 95.00 101 VAL A CA 1
ATOM 800 C C . VAL A 1 101 ? -6.473 5.748 -3.782 1.00 95.00 101 VAL A C 1
ATOM 802 O O . VAL A 1 101 ? -6.673 4.660 -3.246 1.00 95.00 101 VAL A O 1
ATOM 805 N N . ARG A 1 102 ? -7.309 6.234 -4.705 1.00 95.75 102 ARG A N 1
ATOM 806 C CA . ARG A 1 102 ? -8.469 5.480 -5.186 1.00 95.75 10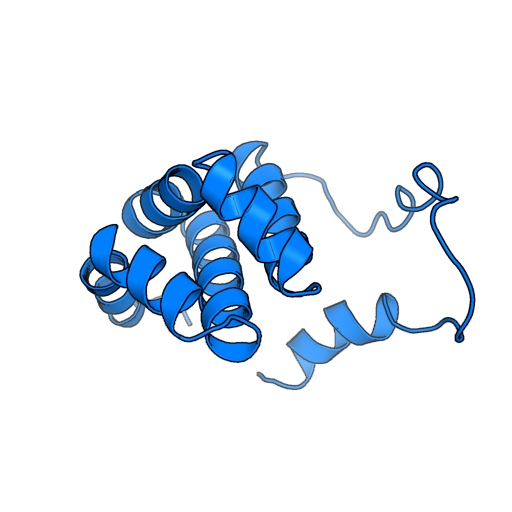2 ARG A CA 1
ATOM 807 C C . ARG A 1 102 ? -8.038 4.134 -5.756 1.00 95.75 102 ARG A C 1
ATOM 809 O O . ARG A 1 102 ? -8.686 3.132 -5.469 1.00 95.75 102 ARG A O 1
ATOM 816 N N . LYS A 1 103 ? -6.920 4.090 -6.486 1.00 95.12 103 LYS A N 1
ATOM 817 C CA . LYS A 1 103 ? -6.414 2.836 -7.038 1.00 95.12 103 LYS A CA 1
ATOM 818 C C . LYS A 1 103 ? -6.035 1.821 -5.962 1.00 95.12 103 LYS A C 1
ATOM 820 O O . LYS A 1 103 ? -6.319 0.643 -6.134 1.00 95.12 103 LYS A O 1
ATOM 825 N N . LEU A 1 104 ? -5.455 2.259 -4.845 1.00 94.31 104 LEU A N 1
ATOM 826 C CA . LEU A 1 104 ? -5.208 1.383 -3.693 1.00 94.31 104 LEU A CA 1
ATOM 827 C C . LEU A 1 104 ? -6.504 0.801 -3.115 1.00 94.31 104 LEU A C 1
ATOM 829 O O . LEU A 1 104 ? -6.549 -0.381 -2.782 1.00 94.31 104 LEU A O 1
ATOM 833 N N . ILE A 1 105 ? -7.552 1.620 -3.002 1.00 95.06 105 ILE A N 1
ATOM 834 C CA . ILE A 1 105 ? -8.858 1.183 -2.485 1.00 95.06 105 ILE A CA 1
ATOM 835 C C . ILE A 1 105 ? -9.491 0.155 -3.430 1.00 95.06 105 ILE A C 1
ATOM 837 O O . ILE A 1 105 ? -10.000 -0.857 -2.968 1.00 95.06 105 ILE A O 1
ATOM 841 N N . GLU A 1 106 ? -9.404 0.371 -4.745 1.00 95.94 106 GLU A N 1
ATOM 842 C CA . GLU A 1 106 ? -9.865 -0.584 -5.767 1.00 95.94 106 GLU A CA 1
ATOM 843 C C . GLU A 1 106 ? -9.107 -1.922 -5.752 1.00 95.94 106 GLU A C 1
ATOM 845 O O . GLU A 1 106 ? -9.575 -2.890 -6.344 1.00 95.94 106 GLU A O 1
ATOM 850 N N . LEU A 1 107 ? -7.933 -1.973 -5.120 1.00 95.31 107 LEU A N 1
ATOM 851 C CA . LEU A 1 107 ? -7.132 -3.186 -4.945 1.00 95.31 107 LEU A CA 1
ATOM 852 C C . LEU A 1 107 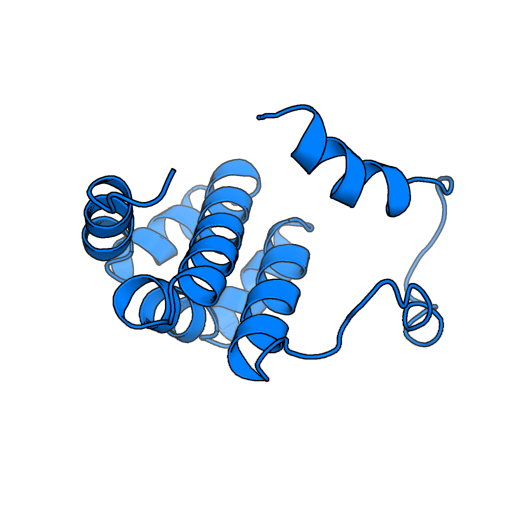? -7.336 -3.838 -3.566 1.00 95.31 107 LEU A C 1
ATOM 854 O O . LEU A 1 107 ? -6.521 -4.667 -3.166 1.00 95.31 107 LEU A O 1
ATOM 858 N N . ASP A 1 108 ? -8.389 -3.457 -2.839 1.00 95.38 108 ASP A N 1
ATOM 859 C CA . ASP A 1 108 ? -8.755 -4.018 -1.534 1.00 95.38 108 ASP A CA 1
ATOM 860 C C . ASP A 1 108 ? -7.634 -3.922 -0.487 1.00 95.38 108 ASP A C 1
ATOM 862 O O . ASP A 1 108 ? -7.401 -4.837 0.301 1.00 95.38 108 ASP A O 1
ATOM 866 N N . VAL A 1 109 ? -6.936 -2.781 -0.428 1.00 95.75 109 VAL A N 1
ATOM 867 C CA . VAL A 1 109 ? -5.901 -2.563 0.600 1.00 95.75 109 VAL A CA 1
ATOM 868 C C . VAL A 1 109 ? -6.476 -2.447 2.019 1.00 95.75 109 VAL A C 1
ATOM 870 O O . VAL A 1 109 ? -5.761 -2.681 2.987 1.00 95.75 109 VAL A O 1
ATOM 873 N N . ILE A 1 110 ? -7.753 -2.073 2.170 1.00 94.44 110 ILE A N 1
ATOM 874 C CA . ILE A 1 110 ? -8.337 -1.720 3.475 1.00 94.44 110 ILE A CA 1
ATOM 875 C C . ILE A 1 110 ? -8.410 -2.928 4.425 1.00 94.44 110 ILE A C 1
ATOM 877 O O . ILE A 1 110 ? -7.879 -2.803 5.529 1.00 94.44 110 ILE A O 1
ATOM 881 N N . PRO A 1 111 ? -8.996 -4.087 4.049 1.00 94.94 111 PRO A N 1
ATOM 882 C CA . PRO A 1 111 ? -9.043 -5.248 4.939 1.00 94.94 111 PRO A CA 1
ATOM 883 C C . PRO A 1 111 ? -7.669 -5.692 5.475 1.00 94.94 111 PRO A C 1
ATOM 885 O O . PRO A 1 111 ? -7.515 -5.703 6.696 1.00 94.94 111 PRO A O 1
ATOM 888 N N . PRO A 1 112 ? -6.633 -5.950 4.643 1.00 93.44 112 PRO A N 1
ATOM 889 C CA . PRO A 1 112 ? -5.338 -6.399 5.158 1.00 93.44 112 PRO A CA 1
ATOM 890 C C . PRO A 1 112 ? -4.628 -5.328 5.993 1.00 93.44 112 PRO A C 1
ATOM 892 O O . PRO A 1 112 ? -3.884 -5.650 6.918 1.00 93.44 112 PRO A O 1
ATOM 895 N N . PHE A 1 113 ? -4.869 -4.045 5.712 1.00 90.94 113 PHE A N 1
ATOM 896 C CA . PHE A 1 113 ? -4.333 -2.959 6.529 1.00 90.94 113 PHE A CA 1
ATOM 897 C C . PHE A 1 113 ? -5.013 -2.888 7.905 1.00 90.94 113 PHE A C 1
ATOM 899 O O . PHE A 1 113 ? -4.346 -2.642 8.907 1.00 90.94 113 PHE A O 1
ATOM 906 N N . CYS A 1 114 ? -6.324 -3.132 7.978 1.00 91.56 114 CYS A N 1
ATOM 907 C CA . CYS A 1 114 ? 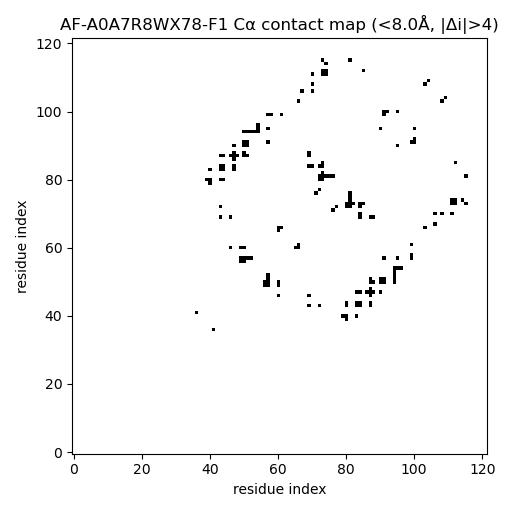-7.058 -3.228 9.240 1.00 91.56 114 CYS A CA 1
ATOM 908 C C . CYS A 1 114 ? -6.660 -4.466 10.051 1.00 91.56 114 CYS A C 1
ATOM 910 O O . CYS A 1 114 ? -6.485 -4.354 11.263 1.00 91.56 114 CYS A O 1
ATOM 912 N N . ASP A 1 115 ? -6.463 -5.613 9.401 1.00 89.50 115 ASP A N 1
ATOM 913 C CA . ASP A 1 115 ? -6.013 -6.843 10.062 1.00 89.50 115 ASP A CA 1
ATOM 914 C C . ASP A 1 115 ? -4.660 -6.632 10.752 1.00 89.50 115 ASP A C 1
ATOM 916 O O . ASP A 1 115 ? -4.468 -7.057 11.894 1.00 89.50 115 ASP A O 1
ATOM 920 N N . LEU A 1 116 ? -3.757 -5.870 10.126 1.00 87.06 116 LEU A N 1
ATOM 921 C CA . LEU A 1 116 ? -2.470 -5.510 10.719 1.00 87.06 116 LEU A CA 1
ATOM 922 C C . LEU A 1 116 ? -2.613 -4.725 12.037 1.00 87.06 116 LEU A C 1
ATOM 924 O O . LEU A 1 116 ? -1.797 -4.904 12.939 1.00 87.06 116 LEU A O 1
ATOM 928 N N . LEU A 1 117 ? -3.659 -3.903 12.198 1.00 83.69 117 LEU A N 1
ATOM 929 C CA . LEU A 1 117 ? -3.913 -3.153 13.441 1.00 83.69 117 LEU A CA 1
ATOM 930 C C . LEU A 1 117 ? -4.295 -4.060 14.618 1.00 83.69 117 LEU A C 1
ATOM 932 O O . LEU A 1 117 ? -4.224 -3.636 15.770 1.00 83.69 117 LEU A O 1
ATOM 936 N N . THR A 1 118 ? -4.715 -5.294 14.340 1.00 83.94 118 THR A N 1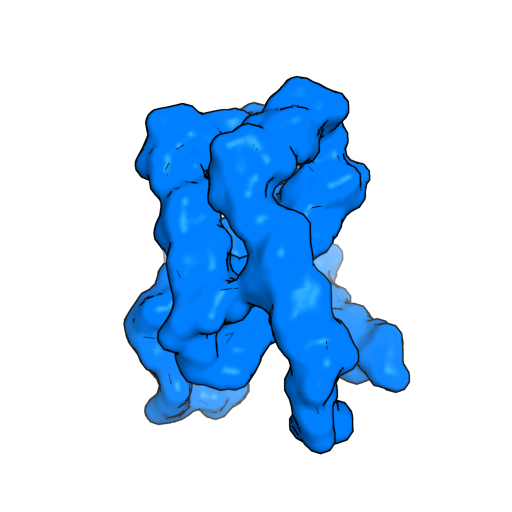
ATOM 937 C CA . THR A 1 118 ? -5.061 -6.289 15.366 1.00 83.94 118 THR A CA 1
ATOM 938 C C . THR A 1 118 ? -3.869 -7.149 15.791 1.00 83.94 118 THR A C 1
ATOM 940 O O . THR A 1 118 ? -3.986 -7.952 16.722 1.00 83.94 118 THR A O 1
ATOM 943 N N . CYS A 1 119 ? -2.713 -6.976 15.140 1.00 74.94 119 CYS A N 1
ATOM 944 C CA . CYS A 1 119 ? -1.498 -7.717 15.448 1.00 74.94 119 CYS A CA 1
ATOM 945 C C . CYS A 1 119 ? -0.979 -7.350 16.853 1.00 74.94 119 CYS A C 1
ATOM 947 O O . CYS A 1 119 ? -0.922 -6.179 17.222 1.00 74.94 119 CYS A O 1
ATOM 949 N N . LYS A 1 120 ? -0.626 -8.362 17.658 1.00 59.62 120 LYS A N 1
ATOM 950 C CA . LYS A 1 120 ? -0.279 -8.216 19.088 1.00 59.62 120 LYS A CA 1
ATOM 951 C C . LYS A 1 120 ? 1.218 -8.046 19.370 1.00 59.62 120 LYS A C 1
ATOM 953 O O . LYS A 1 120 ? 1.617 -8.115 20.532 1.00 59.62 120 LYS A O 1
ATOM 958 N N . GLU A 1 121 ? 2.048 -7.861 18.349 1.00 60.03 121 GLU A N 1
ATOM 959 C CA . GLU A 1 121 ? 3.474 -7.609 18.566 1.00 60.03 121 GLU A CA 1
ATOM 960 C C . GLU A 1 121 ? 3.730 -6.129 18.930 1.00 60.03 121 GLU A C 1
ATOM 962 O O . GLU A 1 121 ? 3.161 -5.247 18.283 1.00 60.03 121 GLU A O 1
ATOM 967 N N . PRO A 1 122 ? 4.529 -5.851 19.983 1.00 50.56 122 PRO A N 1
ATOM 968 C CA . PRO A 1 122 ? 4.748 -4.505 20.527 1.00 50.56 122 PRO A CA 1
ATOM 969 C C . PRO A 1 122 ? 5.610 -3.570 19.658 1.00 50.56 122 PRO A C 1
ATOM 971 O O . PRO A 1 122 ? 6.449 -4.050 18.860 1.00 50.56 122 PRO A O 1
#

Mean predicted aligned error: 11.6 Å

Radius of gyration: 15.21 Å; Cα contacts (8 Å, |Δi|>4): 92; chains: 1; bounding box: 37×33×34 Å

Solvent-accessible surface area (backbone atoms only — not comparable to full-atom values): 7322 Å² total; per-residue (Å²): 118,72,66,75,55,44,55,66,49,56,75,70,68,75,71,78,95,79,82,81,99,77,78,96,77,79,89,83,80,81,85,76,82,76,84,79,73,48,73,67,38,51,54,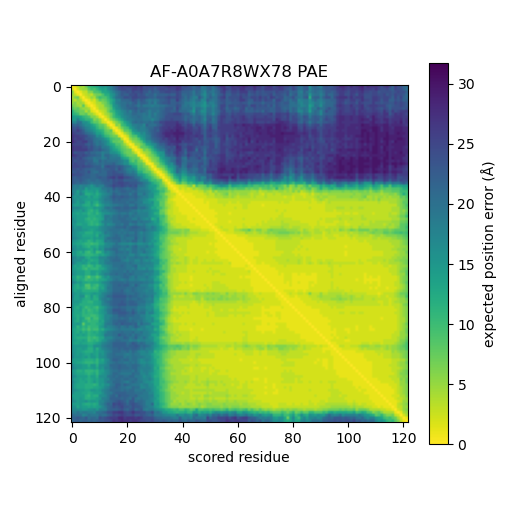35,42,52,48,20,57,44,26,59,48,55,60,68,52,38,47,53,40,54,76,68,53,46,54,58,57,37,46,51,30,36,60,71,39,58,72,74,34,20,52,32,21,49,45,21,53,51,28,30,63,72,60,41,52,74,69,57,43,48,50,44,56,77,65,59,41,59,64,38,56,54,56,57,73,69,56,86,77,133

Organism: NCBI:txid163714

Nearest PDB structures (foldseek):
  7rfy-assembly1_A  TM=9.763E-01  e=2.439E-07  Homo sapiens
  3fey-assembly1_C  TM=9.802E-01  e=4.501E-06  Homo sapiens
  4u2x-assembly2_E  TM=9.151E-01  e=4.268E-06  Homo sapiens
  6d7m-assembly1_B  TM=9.397E-01  e=8.964E-06  Mus musculus
  4bqk-assembly1_A  TM=9.141E-01  e=1.444E-05  Oryza sativa

Sequence (122 aa):
LLTHQKDKICKVSGTHHKDSLTHHKDSLTHQKDNSLMSRKEEAVWFLSNITAGNKHQVQQVIDADLLKYVIHHLAQGEFQTQKEAAWAVSNLTISGTPEQVRKLIELDVIPPFCDLLTCKEP

pLDDT: mean 73.95, std 23.91, range [26.95, 95.94]

Foldseek 3Di:
DVVVVVVVVVVVPPDDDDDDDDDPDPPPDDDDDPPDQDPLLVVLLVLLVQLLDAQVSLVVCVVVVVLLSLLCCLQDNDLSSVVSSLSSLVSNVVRYDPVSVVSNVVSVSPVSNVVNVVDPDD